Protein AF-A0A3M3LT61-F1 (afdb_monomer_lite)

Structure (mmCIF, N/CA/C/O backbone):
data_AF-A0A3M3LT61-F1
#
_entry.id   AF-A0A3M3LT61-F1
#
loop_
_atom_site.group_PDB
_atom_site.id
_atom_site.type_symbol
_atom_site.label_atom_id
_atom_site.label_alt_id
_atom_site.label_comp_id
_atom_site.label_asym_id
_atom_site.label_entity_id
_atom_site.label_seq_id
_atom_site.pdbx_PDB_ins_code
_atom_site.Cartn_x
_atom_site.Cartn_y
_atom_site.Cartn_z
_atom_site.occupancy
_atom_site.B_iso_or_equiv
_atom_site.auth_seq_id
_atom_site.auth_comp_id
_atom_site.auth_asym_id
_atom_site.auth_atom_id
_atom_site.pdbx_PDB_model_num
ATOM 1 N N . MET A 1 1 ? -8.866 -4.015 -0.251 1.00 94.75 1 MET A N 1
ATOM 2 C CA . MET A 1 1 ? -7.680 -4.895 -0.306 1.00 94.75 1 MET A CA 1
ATOM 3 C C . MET A 1 1 ? -7.671 -5.820 -1.506 1.00 94.75 1 MET A C 1
ATOM 5 O O . MET A 1 1 ? -6.698 -5.758 -2.238 1.00 94.75 1 MET A O 1
ATOM 9 N N . LEU A 1 2 ? -8.722 -6.606 -1.765 1.00 96.31 2 LEU A N 1
ATOM 10 C CA . LEU A 1 2 ? -8.749 -7.547 -2.897 1.00 96.31 2 LEU A CA 1
ATOM 11 C C . LEU A 1 2 ? -8.356 -6.911 -4.245 1.00 96.31 2 LEU A C 1
ATOM 13 O O . LEU A 1 2 ? -7.471 -7.422 -4.917 1.00 96.31 2 LEU A O 1
ATOM 17 N N . GLY A 1 3 ? -8.951 -5.767 -4.603 1.00 98.12 3 GLY A N 1
ATOM 18 C CA . GLY A 1 3 ? -8.617 -5.071 -5.853 1.00 98.12 3 GLY A CA 1
ATOM 19 C C . GLY A 1 3 ? -7.158 -4.606 -5.926 1.00 98.12 3 GLY A C 1
ATOM 20 O O . GLY A 1 3 ? -6.502 -4.814 -6.938 1.00 98.12 3 GLY A O 1
ATOM 21 N N . LEU A 1 4 ? -6.624 -4.043 -4.835 1.00 97.56 4 LEU A N 1
ATOM 22 C CA . LEU A 1 4 ? -5.222 -3.609 -4.755 1.00 97.56 4 LEU A CA 1
ATOM 23 C C . LEU A 1 4 ? -4.255 -4.795 -4.848 1.00 97.56 4 LEU A C 1
ATOM 25 O O . LEU A 1 4 ? -3.246 -4.716 -5.538 1.00 97.56 4 LEU A O 1
ATOM 29 N N . TYR A 1 5 ? -4.593 -5.907 -4.197 1.00 97.06 5 TYR A N 1
ATOM 30 C CA . TYR A 1 5 ? -3.820 -7.143 -4.251 1.00 97.06 5 TYR A CA 1
ATOM 31 C C . TYR A 1 5 ? -3.814 -7.752 -5.658 1.00 97.06 5 TYR A C 1
ATOM 33 O O . TYR A 1 5 ? -2.749 -8.055 -6.189 1.00 97.06 5 TYR A O 1
ATOM 41 N N . ALA A 1 6 ? -4.982 -7.865 -6.295 1.00 98.06 6 ALA A N 1
ATOM 42 C CA . ALA A 1 6 ? -5.093 -8.366 -7.662 1.00 98.06 6 ALA A CA 1
ATOM 43 C C . ALA A 1 6 ? -4.330 -7.472 -8.653 1.00 98.06 6 ALA A C 1
ATOM 45 O O . ALA A 1 6 ? -3.572 -7.981 -9.474 1.00 98.06 6 ALA A O 1
ATOM 46 N N . ALA A 1 7 ? -4.458 -6.146 -8.537 1.00 97.75 7 ALA A N 1
ATOM 47 C CA . ALA A 1 7 ? -3.702 -5.202 -9.358 1.00 97.75 7 ALA A CA 1
ATOM 48 C C . ALA A 1 7 ? -2.186 -5.350 -9.160 1.00 97.75 7 ALA A C 1
ATOM 50 O O . ALA A 1 7 ? -1.437 -5.345 -10.135 1.00 97.75 7 ALA A O 1
ATOM 51 N N . PHE A 1 8 ? -1.729 -5.533 -7.919 1.00 97.25 8 PHE A N 1
ATOM 52 C CA . PHE A 1 8 ? -0.314 -5.748 -7.626 1.00 97.25 8 PHE A CA 1
ATOM 53 C C . PHE A 1 8 ? 0.209 -7.066 -8.217 1.00 97.25 8 PHE A C 1
ATOM 55 O O . PHE A 1 8 ? 1.277 -7.075 -8.824 1.00 97.25 8 PHE A O 1
ATOM 62 N N . ILE A 1 9 ? -0.561 -8.158 -8.131 1.00 97.44 9 ILE A N 1
ATOM 63 C CA . ILE A 1 9 ? -0.217 -9.431 -8.787 1.00 97.44 9 ILE A CA 1
ATOM 64 C C . ILE A 1 9 ? -0.140 -9.269 -10.304 1.00 97.44 9 ILE A C 1
ATOM 66 O O . ILE A 1 9 ? 0.820 -9.733 -10.917 1.00 97.44 9 ILE A O 1
ATOM 70 N N . LEU A 1 10 ? -1.119 -8.602 -10.921 1.00 97.94 10 LEU A N 1
ATOM 71 C CA . LEU A 1 10 ? -1.103 -8.350 -12.363 1.00 97.94 10 LEU A CA 1
ATOM 72 C C . LEU A 1 10 ? 0.112 -7.507 -12.764 1.00 97.94 10 LEU A C 1
ATOM 74 O O . LEU A 1 10 ? 0.750 -7.795 -13.774 1.00 97.94 10 LEU A O 1
ATOM 78 N N . LEU A 1 11 ? 0.477 -6.509 -11.958 1.00 97.44 11 LEU A N 1
ATOM 79 C CA . LEU A 1 11 ? 1.666 -5.696 -12.192 1.00 97.44 11 LEU A CA 1
ATOM 80 C C . LEU A 1 11 ? 2.955 -6.524 -12.106 1.00 97.44 11 LEU A C 1
ATOM 82 O O . LEU A 1 11 ? 3.844 -6.338 -12.931 1.00 97.44 11 LEU A O 1
ATOM 86 N N . ILE A 1 12 ? 3.050 -7.468 -11.167 1.00 96.31 12 ILE A N 1
ATOM 87 C CA . ILE A 1 12 ? 4.178 -8.410 -11.099 1.00 96.31 12 ILE A CA 1
ATOM 88 C C . ILE A 1 12 ? 4.218 -9.304 -12.345 1.00 96.31 12 ILE A C 1
ATOM 90 O O . ILE A 1 12 ? 5.286 -9.496 -12.923 1.00 96.31 12 ILE A O 1
ATOM 94 N N . ALA A 1 13 ? 3.067 -9.835 -12.762 1.00 97.62 13 ALA A N 1
ATOM 95 C CA . ALA A 1 13 ? 2.973 -10.787 -13.865 1.00 97.62 13 ALA A CA 1
ATOM 96 C C . ALA A 1 13 ? 3.265 -10.153 -15.235 1.00 97.62 13 ALA A C 1
ATOM 98 O O . ALA A 1 13 ? 3.967 -10.746 -16.050 1.00 97.62 13 ALA A O 1
ATOM 99 N N . TYR A 1 14 ? 2.742 -8.951 -15.486 1.00 97.69 14 TYR A N 1
ATOM 100 C CA . TYR A 1 14 ? 2.773 -8.318 -16.809 1.00 97.69 14 TYR A CA 1
ATOM 101 C C . TYR A 1 14 ? 3.687 -7.086 -16.891 1.00 97.69 14 TYR A C 1
ATOM 103 O O . TYR A 1 14 ? 4.092 -6.696 -17.985 1.00 97.69 14 TYR A O 1
ATOM 111 N N . GLY A 1 15 ? 4.044 -6.467 -15.762 1.00 95.88 15 GLY A N 1
ATOM 112 C CA . GLY A 1 15 ? 4.848 -5.240 -15.705 1.00 95.88 15 GLY A CA 1
ATOM 113 C C . GLY A 1 15 ? 6.081 -5.298 -14.791 1.00 95.88 15 GLY A C 1
ATOM 114 O O . GLY A 1 15 ? 6.362 -4.297 -14.127 1.00 95.88 15 GLY A O 1
ATOM 115 N N . PRO A 1 16 ? 6.869 -6.393 -14.745 1.00 95.44 16 PRO A N 1
ATOM 116 C CA . PRO A 1 16 ? 8.003 -6.497 -13.820 1.00 95.44 16 PRO A CA 1
ATOM 117 C C . PRO A 1 16 ? 9.084 -5.431 -14.069 1.00 95.44 16 PRO A C 1
ATOM 119 O O . PRO A 1 16 ? 9.759 -5.002 -13.135 1.00 95.44 16 PRO A O 1
ATOM 122 N N . HIS A 1 17 ? 9.213 -4.939 -15.307 1.00 96.19 17 HIS A N 1
ATOM 123 C CA . HIS A 1 17 ? 10.130 -3.850 -15.654 1.00 96.19 17 HIS A CA 1
ATOM 124 C C . HIS A 1 17 ? 9.800 -2.541 -14.921 1.00 96.19 17 HIS A C 1
ATOM 126 O O . HIS A 1 17 ? 10.713 -1.789 -14.595 1.00 96.19 17 HIS A O 1
ATOM 132 N N . ILE A 1 18 ? 8.522 -2.288 -14.608 1.00 95.44 18 ILE A N 1
ATOM 133 C CA . ILE A 1 18 ? 8.093 -1.117 -13.835 1.00 95.44 18 ILE A CA 1
ATOM 134 C C . ILE A 1 18 ? 8.613 -1.247 -12.405 1.00 95.44 18 ILE A C 1
ATOM 136 O O . ILE A 1 18 ? 9.240 -0.331 -11.890 1.00 95.44 18 ILE A O 1
ATOM 140 N N . LEU A 1 19 ? 8.418 -2.409 -11.779 1.00 95.81 19 LEU A N 1
ATOM 141 C CA . LEU A 1 19 ? 8.856 -2.662 -10.402 1.00 95.81 19 LEU A CA 1
ATOM 142 C C . LEU A 1 19 ? 10.387 -2.686 -10.266 1.00 95.81 19 LEU A C 1
ATOM 144 O O . LEU A 1 19 ? 10.920 -2.297 -9.225 1.00 95.81 19 LEU A O 1
ATOM 148 N N . GLY A 1 20 ? 11.090 -3.130 -11.311 1.00 95.00 20 GLY A N 1
ATOM 149 C CA . GLY A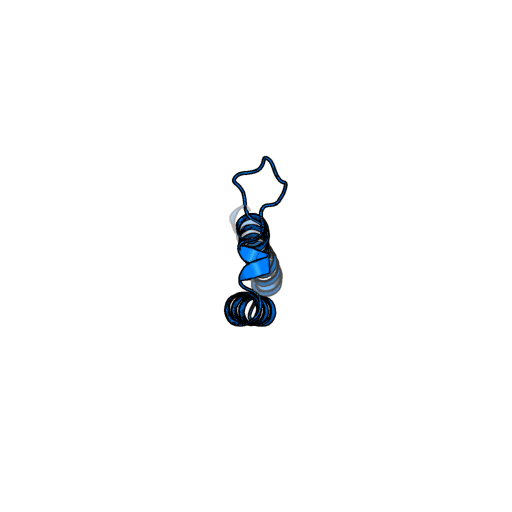 1 20 ? 12.552 -3.159 -11.383 1.00 95.00 20 GLY A CA 1
ATOM 150 C C . GLY A 1 20 ? 13.198 -1.835 -11.802 1.00 95.00 20 GLY A C 1
ATOM 151 O O . GLY A 1 20 ? 14.407 -1.674 -11.632 1.00 95.00 20 GLY A O 1
ATOM 152 N N . ALA A 1 21 ? 12.429 -0.877 -12.328 1.00 96.44 21 ALA A N 1
ATOM 153 C CA . ALA A 1 21 ? 12.962 0.412 -12.749 1.00 96.44 21 ALA A CA 1
ATOM 154 C C . ALA A 1 21 ? 13.475 1.201 -11.539 1.00 96.44 21 ALA A C 1
ATOM 156 O O . ALA A 1 21 ? 12.785 1.343 -10.528 1.00 96.44 21 ALA A O 1
ATOM 157 N N . LYS A 1 22 ? 14.694 1.734 -11.646 1.00 97.00 22 LYS A N 1
ATOM 158 C CA . LYS A 1 22 ? 15.270 2.616 -10.625 1.00 97.00 22 LYS A CA 1
ATOM 159 C C . LYS A 1 22 ? 14.476 3.920 -10.545 1.00 97.00 22 LYS A C 1
ATOM 161 O O . LYS A 1 22 ? 14.035 4.438 -11.569 1.00 97.00 22 LYS A O 1
ATOM 166 N N . LEU A 1 23 ? 14.341 4.471 -9.339 1.00 94.19 23 LEU A N 1
ATOM 167 C CA . LEU A 1 23 ? 13.664 5.757 -9.118 1.00 94.19 23 LEU A CA 1
ATOM 168 C C . LEU A 1 23 ? 14.386 6.924 -9.807 1.00 94.19 23 LEU A C 1
ATOM 170 O O . LEU A 1 23 ? 13.759 7.865 -10.281 1.00 94.19 23 LEU A O 1
ATOM 174 N N . SER A 1 24 ? 15.715 6.855 -9.844 1.00 92.94 24 SER A N 1
ATOM 175 C CA . SER A 1 24 ? 16.583 7.799 -10.539 1.00 92.94 24 SER A CA 1
ATOM 176 C C . SER A 1 24 ? 17.880 7.095 -10.964 1.00 92.94 24 SER A C 1
ATOM 178 O O . SER A 1 24 ? 18.195 6.029 -10.423 1.00 92.94 24 SER A O 1
ATOM 180 N N . PRO A 1 25 ? 18.669 7.667 -11.894 1.00 90.50 25 PRO A N 1
ATOM 181 C CA . PRO A 1 25 ? 19.918 7.056 -12.363 1.00 90.50 25 PRO A CA 1
ATOM 182 C C . PRO A 1 25 ? 20.938 6.774 -11.250 1.00 90.50 25 PRO A C 1
ATOM 184 O O . PRO A 1 25 ? 21.715 5.826 -11.346 1.00 90.50 25 PRO A O 1
ATOM 187 N N . THR A 1 26 ? 20.919 7.579 -10.188 1.00 94.25 26 THR A N 1
ATOM 188 C CA . THR A 1 26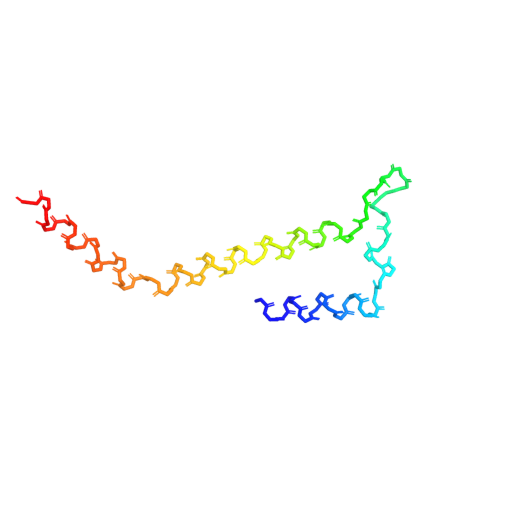 ? 21.821 7.482 -9.032 1.00 94.25 26 THR A CA 1
ATOM 189 C C . THR A 1 26 ? 21.241 6.685 -7.864 1.00 94.25 26 THR A C 1
ATOM 191 O O . THR A 1 26 ? 21.971 6.363 -6.930 1.00 94.25 26 THR A O 1
ATOM 194 N N . SER A 1 27 ? 19.949 6.349 -7.893 1.00 92.56 27 SER A N 1
ATOM 195 C CA . SER A 1 27 ? 19.292 5.626 -6.805 1.00 92.56 27 SER A CA 1
ATOM 196 C C . SER A 1 27 ? 19.502 4.115 -6.913 1.00 92.56 27 SER A C 1
ATOM 198 O O . SER A 1 27 ? 19.424 3.521 -7.991 1.00 92.56 27 SER A O 1
ATOM 200 N N . THR A 1 28 ? 19.724 3.470 -5.770 1.00 93.38 28 THR A N 1
ATOM 201 C CA . THR A 1 28 ? 19.681 2.006 -5.629 1.00 93.38 28 THR A CA 1
ATOM 202 C C . THR A 1 28 ? 18.259 1.485 -5.407 1.00 93.38 28 THR A C 1
ATOM 204 O O . THR A 1 28 ? 18.032 0.280 -5.495 1.00 93.38 28 THR A O 1
ATOM 207 N N . ILE A 1 29 ? 17.295 2.377 -5.149 1.00 96.12 29 ILE A N 1
ATOM 208 C CA . ILE A 1 29 ? 15.890 2.041 -4.907 1.00 96.12 29 ILE A CA 1
ATOM 209 C C . ILE A 1 29 ? 15.149 1.902 -6.239 1.00 96.12 29 ILE A C 1
ATOM 211 O O . ILE A 1 29 ? 15.238 2.770 -7.115 1.00 96.12 29 ILE A O 1
ATOM 215 N N . THR A 1 30 ? 14.367 0.831 -6.364 1.00 97.31 30 THR A N 1
ATOM 216 C CA . THR A 1 30 ? 13.453 0.611 -7.488 1.00 97.31 30 THR A CA 1
ATOM 217 C C . THR A 1 30 ? 12.032 1.049 -7.146 1.00 97.31 30 THR A C 1
ATOM 219 O O . THR A 1 30 ? 11.651 1.101 -5.976 1.00 97.31 30 THR A O 1
ATOM 222 N N . TRP A 1 31 ? 11.217 1.318 -8.166 1.00 96.88 31 TRP A N 1
ATOM 223 C CA . TRP A 1 31 ? 9.796 1.658 -8.019 1.00 96.88 31 TRP A CA 1
ATOM 224 C C . TRP A 1 31 ? 8.984 0.590 -7.282 1.00 96.88 31 TRP A C 1
ATOM 226 O O . TRP A 1 31 ? 7.981 0.912 -6.644 1.00 96.88 31 TRP A O 1
ATOM 236 N N . GLY A 1 32 ? 9.443 -0.663 -7.292 1.00 96.50 32 GLY A N 1
ATOM 237 C CA . GLY A 1 32 ? 8.836 -1.737 -6.516 1.00 96.50 32 GLY A CA 1
ATOM 238 C C . GLY A 1 32 ? 8.789 -1.457 -5.013 1.00 96.50 32 GLY A C 1
ATOM 239 O O . GLY A 1 32 ? 7.785 -1.784 -4.382 1.00 96.50 32 GLY A O 1
ATO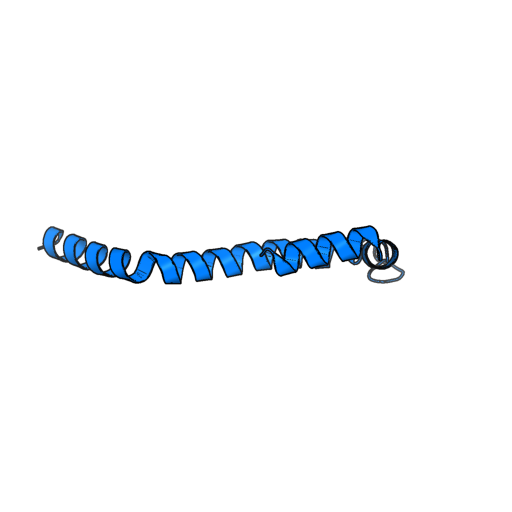M 240 N N . MET A 1 33 ? 9.808 -0.805 -4.437 1.00 96.50 33 MET A N 1
ATOM 241 C CA . MET A 1 33 ? 9.824 -0.504 -3.000 1.00 96.50 33 MET A CA 1
ATOM 242 C C . MET A 1 33 ? 8.730 0.514 -2.620 1.00 96.50 33 MET A C 1
ATOM 244 O O . MET A 1 33 ? 7.902 0.170 -1.776 1.00 96.50 33 MET A O 1
ATOM 248 N N . PRO A 1 34 ? 8.634 1.715 -3.231 1.00 96.88 34 PRO A N 1
ATOM 249 C CA . PRO A 1 34 ? 7.539 2.642 -2.943 1.00 96.88 34 PRO A CA 1
ATOM 250 C C . PRO A 1 34 ? 6.148 2.058 -3.204 1.00 96.88 34 PRO A C 1
ATOM 252 O O . PRO A 1 34 ? 5.247 2.267 -2.395 1.00 96.88 34 PRO A O 1
ATOM 255 N N . ILE A 1 35 ? 5.967 1.296 -4.289 1.00 97.31 35 ILE A N 1
ATOM 256 C CA . ILE A 1 35 ? 4.677 0.660 -4.603 1.00 97.31 35 ILE A CA 1
ATOM 257 C C . ILE A 1 35 ? 4.301 -0.360 -3.519 1.00 97.31 35 ILE A C 1
ATOM 259 O O . ILE A 1 35 ? 3.167 -0.355 -3.038 1.00 97.31 35 ILE A O 1
ATOM 263 N N . GLY A 1 36 ? 5.249 -1.197 -3.088 1.00 96.69 36 GLY A N 1
ATOM 264 C CA . GLY A 1 36 ? 5.037 -2.159 -2.006 1.00 96.69 36 GLY A CA 1
ATOM 265 C C . GLY A 1 36 ? 4.719 -1.484 -0.669 1.00 96.69 36 GLY A C 1
ATOM 266 O O . GLY A 1 36 ? 3.770 -1.879 0.009 1.00 96.69 36 GLY A O 1
ATOM 267 N N . VAL A 1 37 ? 5.445 -0.419 -0.315 1.00 98.19 37 VAL A N 1
ATOM 268 C CA . VAL A 1 37 ? 5.153 0.390 0.883 1.00 98.19 37 VAL A CA 1
ATOM 269 C C . VAL A 1 37 ? 3.753 0.999 0.793 1.00 98.19 37 VAL A C 1
ATOM 271 O O . VAL A 1 37 ? 2.987 0.915 1.752 1.00 98.19 37 VAL A O 1
ATOM 274 N N . GLY A 1 38 ? 3.377 1.544 -0.366 1.00 98.06 38 GLY A N 1
ATOM 275 C CA . GLY A 1 38 ? 2.030 2.059 -0.610 1.00 98.06 38 GLY A CA 1
ATOM 276 C C . GLY A 1 38 ? 0.947 0.996 -0.406 1.00 98.06 38 GLY A C 1
ATOM 277 O O . GLY A 1 38 ? -0.075 1.270 0.226 1.00 98.06 38 GLY A O 1
ATOM 278 N N . LEU A 1 39 ? 1.187 -0.238 -0.859 1.00 98.00 39 LEU A N 1
ATOM 279 C CA . LEU A 1 39 ? 0.269 -1.358 -0.644 1.00 98.00 39 LEU A CA 1
ATOM 280 C C . LEU A 1 39 ? 0.119 -1.698 0.849 1.00 98.00 39 LEU A C 1
ATOM 282 O O . LEU A 1 39 ? -1.006 -1.870 1.321 1.00 98.00 39 LEU A O 1
ATOM 286 N N . ILE A 1 40 ? 1.215 -1.731 1.610 1.00 98.06 40 ILE A N 1
ATOM 287 C CA . ILE A 1 40 ? 1.183 -1.963 3.065 1.00 98.06 40 ILE A CA 1
ATOM 288 C C . ILE A 1 40 ? 0.388 -0.859 3.773 1.00 98.06 40 ILE A C 1
ATOM 290 O O . ILE A 1 40 ? -0.517 -1.151 4.557 1.00 98.06 40 ILE A O 1
ATOM 294 N N . LEU A 1 41 ? 0.669 0.409 3.464 1.00 98.56 41 LEU A N 1
ATOM 295 C CA . LEU A 1 41 ? -0.054 1.544 4.044 1.00 98.56 41 LEU A CA 1
ATOM 296 C C . LEU A 1 41 ? -1.551 1.483 3.721 1.00 98.56 41 LEU A C 1
ATOM 298 O O . LEU A 1 41 ? -2.381 1.702 4.602 1.00 98.56 41 LEU A O 1
ATOM 302 N N . SER A 1 42 ? -1.911 1.108 2.491 1.00 98.19 42 SER A N 1
ATOM 303 C CA . SER A 1 42 ? -3.314 0.929 2.106 1.00 98.19 42 SER A CA 1
ATOM 304 C C . SER A 1 42 ? -4.018 -0.159 2.926 1.00 98.19 42 SER A C 1
ATOM 306 O O . SER A 1 42 ? -5.189 -0.002 3.274 1.00 98.19 42 SER A O 1
ATOM 308 N N . ALA A 1 43 ? -3.304 -1.228 3.296 1.00 97.75 43 ALA A N 1
ATOM 309 C CA . ALA A 1 43 ? -3.838 -2.293 4.134 1.00 97.75 43 ALA A CA 1
ATOM 310 C C . ALA A 1 43 ? -4.147 -1.796 5.545 1.00 97.75 43 ALA A C 1
ATOM 312 O O . ALA A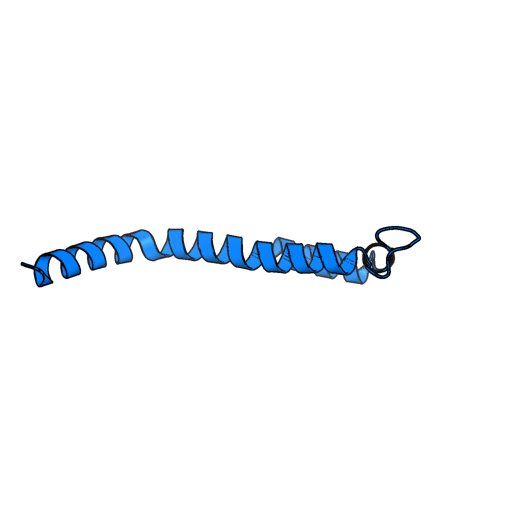 1 43 ? -5.242 -2.056 6.048 1.00 97.75 43 ALA A O 1
ATOM 313 N N . PHE A 1 44 ? -3.238 -1.026 6.148 1.00 98.25 44 PHE A N 1
ATOM 314 C CA . PHE A 1 44 ? -3.477 -0.410 7.453 1.00 98.25 44 PHE A CA 1
ATOM 315 C C . PHE A 1 44 ? -4.652 0.561 7.416 1.00 98.25 44 PHE A C 1
ATOM 317 O O . PHE A 1 44 ? -5.538 0.469 8.261 1.00 98.25 44 PHE A O 1
ATOM 324 N N . VAL A 1 45 ? -4.707 1.442 6.414 1.00 98.38 45 VAL A N 1
ATOM 325 C CA . VAL A 1 45 ? -5.793 2.424 6.277 1.00 98.38 45 VAL A CA 1
ATOM 326 C C . VAL A 1 45 ? -7.141 1.732 6.110 1.00 98.38 45 VAL A C 1
ATOM 328 O O . VAL A 1 45 ? -8.088 2.048 6.828 1.00 98.38 45 VAL A O 1
ATOM 331 N N . L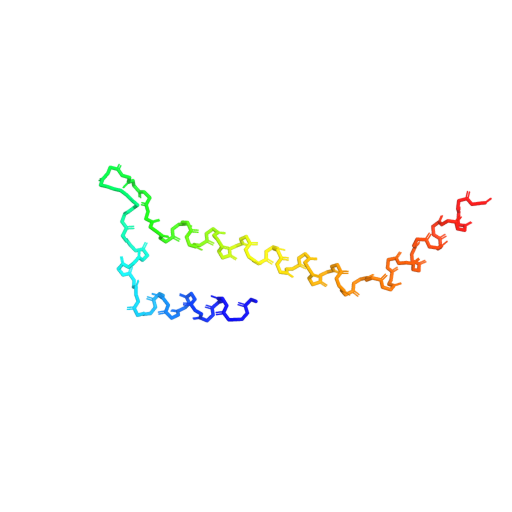EU A 1 46 ? -7.241 0.759 5.203 1.00 97.50 46 LEU A N 1
ATOM 332 C CA . LEU A 1 46 ? -8.496 0.040 4.985 1.00 97.50 46 LEU A CA 1
ATOM 333 C C . LEU A 1 46 ? -8.909 -0.772 6.212 1.00 97.50 46 LEU A C 1
ATOM 335 O O . LEU A 1 46 ? -10.093 -0.803 6.534 1.00 97.50 46 LEU A O 1
ATOM 339 N N . THR A 1 47 ? -7.953 -1.378 6.916 1.00 96.31 47 THR A N 1
ATOM 340 C CA . THR A 1 47 ? -8.222 -2.081 8.176 1.00 96.31 47 THR A CA 1
ATOM 341 C C . THR A 1 47 ? -8.715 -1.116 9.248 1.00 96.31 47 THR A C 1
ATOM 343 O O . THR A 1 47 ? -9.719 -1.396 9.889 1.00 96.31 47 THR A O 1
ATOM 346 N N . ALA A 1 48 ? -8.082 0.046 9.409 1.00 96.06 48 ALA A N 1
ATOM 347 C CA . ALA A 1 48 ? -8.506 1.054 10.377 1.00 96.06 48 ALA A CA 1
ATOM 348 C C . ALA A 1 48 ? -9.919 1.580 10.075 1.00 96.06 48 ALA A C 1
ATOM 350 O O . ALA A 1 48 ? -10.743 1.695 10.982 1.00 96.06 48 ALA A O 1
ATOM 351 N N . ILE A 1 49 ? -10.227 1.844 8.800 1.00 95.38 49 ILE A N 1
ATOM 352 C CA . ILE A 1 49 ? -11.575 2.233 8.363 1.00 95.38 49 ILE A CA 1
ATOM 353 C C . ILE A 1 49 ? -12.576 1.115 8.662 1.00 95.38 49 ILE A C 1
ATOM 355 O O . ILE A 1 49 ? -13.653 1.387 9.189 1.00 95.38 49 ILE A O 1
ATOM 359 N N . TYR A 1 50 ? -12.225 -0.130 8.334 1.00 93.25 50 TYR A N 1
ATOM 360 C CA . TYR A 1 50 ? -13.069 -1.292 8.592 1.00 93.25 50 TYR A CA 1
ATOM 361 C C . TYR A 1 50 ? -13.370 -1.440 10.085 1.00 93.25 50 TYR A C 1
ATOM 363 O O . TYR A 1 50 ? -14.537 -1.502 10.453 1.00 93.25 50 TYR A O 1
ATOM 371 N N . VAL A 1 51 ? -12.342 -1.412 10.936 1.00 93.31 51 VAL A N 1
ATOM 372 C CA . VAL A 1 51 ? -12.467 -1.508 12.397 1.00 93.31 51 VAL A CA 1
ATOM 373 C C . VAL A 1 51 ? -13.351 -0.387 12.934 1.00 93.31 51 VAL A C 1
ATOM 375 O O . VAL A 1 51 ? -14.325 -0.662 13.626 1.00 93.31 51 VAL A O 1
ATOM 378 N N . ARG A 1 52 ? -13.087 0.868 12.547 1.00 89.44 52 ARG A N 1
ATOM 379 C CA . ARG A 1 52 ? -13.896 2.016 12.983 1.00 89.44 52 ARG A CA 1
ATOM 380 C C . ARG A 1 52 ? -15.362 1.888 12.567 1.00 89.44 52 ARG A C 1
ATOM 382 O O . ARG A 1 52 ? -16.246 2.328 13.290 1.00 89.44 52 ARG A O 1
ATOM 389 N N . ARG A 1 53 ? -15.629 1.330 11.386 1.00 90.12 53 ARG A N 1
ATOM 390 C CA . ARG A 1 53 ? -16.997 1.145 10.892 1.00 90.12 53 ARG A CA 1
ATOM 391 C C . ARG A 1 53 ? -17.695 -0.046 11.551 1.00 90.12 53 ARG A C 1
ATOM 393 O O . ARG A 1 53 ? -18.894 0.033 11.778 1.00 90.12 53 ARG A O 1
ATOM 400 N N . ALA A 1 54 ? -16.969 -1.127 11.821 1.00 89.38 54 ALA A N 1
ATOM 401 C CA . ALA A 1 54 ? -17.516 -2.351 12.398 1.00 89.38 54 ALA A CA 1
ATOM 402 C C . ALA A 1 54 ? -17.770 -2.233 13.909 1.00 89.38 54 ALA A C 1
ATOM 404 O O . ALA A 1 54 ? -18.729 -2.814 14.405 1.00 89.38 54 ALA A O 1
ATOM 405 N N . ASN A 1 55 ? -16.948 -1.465 14.627 1.00 85.50 55 ASN A N 1
ATOM 406 C CA . ASN A 1 55 ? -16.997 -1.406 16.089 1.00 85.50 55 ASN A CA 1
ATOM 407 C C . ASN A 1 55 ? -17.904 -0.303 16.658 1.00 85.50 55 ASN A C 1
ATOM 409 O O . ASN A 1 55 ? -18.056 -0.238 17.868 1.00 85.50 55 ASN A O 1
ATOM 413 N N . GLY A 1 56 ? -18.543 0.529 15.826 1.00 76.12 56 GLY A N 1
ATOM 414 C CA . GLY A 1 56 ? -19.278 1.715 16.296 1.00 76.12 56 GLY A CA 1
ATOM 415 C C . GLY A 1 56 ? -20.345 1.448 17.370 1.00 76.12 56 GLY A C 1
ATOM 416 O O . GLY A 1 56 ? -20.358 2.124 18.390 1.00 76.12 56 GLY A O 1
ATOM 417 N N . GLU A 1 57 ? -21.208 0.443 17.188 1.00 73.31 57 GLU A N 1
ATOM 418 C CA . GLU A 1 57 ? -22.283 0.136 18.152 1.00 73.31 57 GLU A CA 1
ATOM 419 C C . GLU A 1 57 ? -21.744 -0.444 19.471 1.00 73.31 57 GLU A C 1
ATOM 421 O O . GLU A 1 57 ? -22.226 -0.122 20.557 1.00 73.31 57 GLU A O 1
ATOM 426 N N . PHE A 1 58 ? -20.701 -1.272 19.386 1.00 74.56 58 PHE A N 1
ATOM 427 C CA . PHE A 1 58 ? -20.062 -1.861 20.560 1.00 74.56 58 PHE A CA 1
ATOM 428 C C . PHE A 1 58 ? -19.235 -0.840 21.339 1.00 74.56 58 PHE A C 1
ATOM 430 O O . PHE A 1 58 ? -19.221 -0.895 22.566 1.00 74.56 58 PHE A O 1
ATOM 437 N N . ASP A 1 59 ? -18.591 0.106 20.654 1.00 79.31 59 ASP A N 1
ATOM 438 C CA . ASP A 1 59 ? -17.833 1.184 21.289 1.00 79.31 59 ASP A CA 1
ATOM 439 C C . ASP A 1 59 ? -18.764 2.108 22.094 1.00 79.31 59 ASP A C 1
ATOM 441 O O . ASP A 1 59 ? -18.432 2.478 23.222 1.00 79.31 59 ASP A O 1
ATOM 445 N N . ASP A 1 60 ? -19.954 2.424 21.574 1.00 80.81 60 ASP A N 1
ATOM 446 C CA . ASP A 1 60 ? -20.950 3.245 22.278 1.00 80.81 60 ASP A CA 1
ATOM 447 C C . ASP A 1 60 ? -21.507 2.541 23.525 1.00 80.81 60 ASP A C 1
ATOM 449 O O . ASP A 1 60 ? -21.555 3.135 24.609 1.00 80.81 60 ASP A O 1
ATOM 453 N N . LEU A 1 61 ? -21.869 1.259 23.408 1.00 83.44 61 LEU A N 1
ATOM 454 C CA . LEU A 1 61 ? -22.321 0.450 24.546 1.00 83.44 61 LEU A CA 1
ATOM 455 C C . LEU A 1 61 ? -21.219 0.281 25.603 1.00 83.44 61 LEU A C 1
ATOM 457 O O . LEU A 1 61 ? -21.477 0.417 26.800 1.00 83.44 61 LEU A O 1
ATOM 461 N N . ASN A 1 62 ? -19.979 0.034 25.176 1.00 84.56 62 ASN A N 1
ATOM 462 C CA . ASN A 1 62 ? -18.829 -0.079 26.071 1.00 84.56 62 ASN A CA 1
ATOM 463 C C . ASN A 1 62 ? -18.564 1.237 26.822 1.00 84.56 62 ASN A C 1
ATOM 465 O O . ASN A 1 62 ? -18.306 1.225 28.027 1.00 84.56 62 ASN A O 1
ATOM 469 N N . ASN A 1 63 ? -18.696 2.378 26.141 1.00 84.75 63 ASN A N 1
ATOM 470 C CA . ASN A 1 63 ? -18.571 3.692 26.770 1.00 84.75 63 ASN A CA 1
ATOM 471 C C . ASN A 1 63 ? -19.671 3.950 27.810 1.00 84.75 63 ASN A C 1
ATOM 473 O O . ASN A 1 63 ? -19.393 4.575 28.833 1.00 84.75 63 ASN A O 1
ATOM 477 N N . ALA A 1 64 ? -20.897 3.466 27.586 1.00 86.25 64 ALA A N 1
ATOM 478 C CA . ALA A 1 64 ? -21.981 3.579 28.562 1.00 86.25 64 ALA A CA 1
ATOM 479 C C . ALA A 1 64 ? -21.697 2.759 29.834 1.00 86.25 64 ALA A C 1
ATOM 481 O O . ALA A 1 64 ? -21.777 3.302 30.935 1.00 86.25 64 ALA A O 1
ATOM 482 N N . ILE A 1 65 ? -21.269 1.499 29.685 1.00 87.19 65 ILE A N 1
ATOM 483 C CA . ILE A 1 65 ? -20.928 0.617 30.817 1.00 87.19 65 ILE A CA 1
ATOM 484 C C . ILE A 1 65 ? -19.756 1.184 31.629 1.00 87.19 65 ILE A C 1
ATOM 486 O O . ILE A 1 65 ? -19.807 1.215 32.857 1.00 87.19 65 ILE A O 1
ATOM 490 N N . LEU A 1 66 ? -18.705 1.675 30.963 1.00 88.69 66 LEU A N 1
ATOM 491 C CA . LEU A 1 66 ? -17.570 2.309 31.645 1.00 88.69 66 LEU A CA 1
ATOM 492 C C . LEU A 1 66 ? -17.997 3.539 32.457 1.00 88.69 66 LEU A C 1
ATOM 494 O O . LEU A 1 66 ? -17.434 3.794 33.520 1.00 88.69 66 LEU A O 1
ATOM 498 N N . LYS A 1 67 ? -18.993 4.285 31.971 1.00 88.12 67 LYS A N 1
ATOM 499 C CA . LYS A 1 67 ? -19.527 5.473 32.641 1.00 88.12 67 LYS A CA 1
ATOM 500 C C . LYS A 1 67 ? -20.371 5.117 33.866 1.00 88.12 67 LYS A C 1
ATOM 502 O O . LYS A 1 67 ? -20.274 5.819 34.865 1.00 88.12 67 LYS A O 1
ATOM 507 N N . GLU A 1 68 ? -21.153 4.039 33.801 1.00 88.19 68 GLU A N 1
ATOM 508 C CA . GLU A 1 68 ? -21.899 3.505 34.952 1.00 88.19 68 GLU A CA 1
ATOM 509 C C . GLU A 1 68 ? -20.964 2.932 36.023 1.00 88.19 68 GLU A C 1
ATOM 511 O O . GLU A 1 68 ? -21.171 3.173 37.204 1.00 88.19 68 GLU A O 1
ATOM 516 N N . ALA A 1 69 ? -19.898 2.227 35.633 1.00 86.00 69 ALA A N 1
ATOM 517 C CA . ALA A 1 69 ? -18.947 1.631 36.576 1.00 86.00 69 ALA A CA 1
ATOM 518 C C . ALA A 1 69 ? -18.046 2.653 37.303 1.00 86.00 69 ALA A C 1
ATOM 520 O 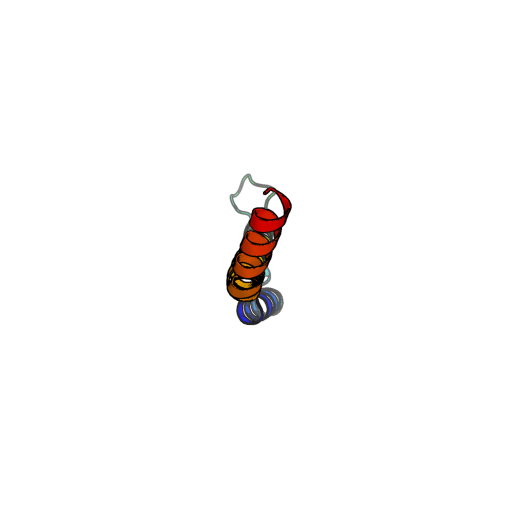O . ALA A 1 69 ? -17.382 2.302 38.277 1.00 86.00 69 ALA A O 1
ATOM 521 N N . GLN A 1 70 ? -17.971 3.893 36.807 1.00 79.69 70 GLN A N 1
ATOM 522 C CA . GLN A 1 70 ? -17.240 5.000 37.436 1.00 79.69 70 GLN A CA 1
ATOM 523 C C . GLN A 1 70 ? -18.116 5.871 38.356 1.00 79.69 70 GLN A C 1
ATOM 525 O O . GLN A 1 70 ? -17.575 6.783 38.988 1.00 79.69 70 GLN A O 1
ATOM 530 N N . GLN A 1 71 ? -19.430 5.623 38.413 1.00 55.88 71 GLN A N 1
ATOM 531 C CA . GLN A 1 71 ? -20.360 6.240 39.370 1.00 55.88 71 GLN A CA 1
ATOM 532 C C . GLN A 1 71 ? -20.440 5.435 40.667 1.00 55.88 71 GLN A C 1
ATOM 534 O O . GLN A 1 71 ? -20.634 6.090 41.717 1.00 55.88 71 GLN A O 1
#

Secondary structure (DSSP, 8-state):
-HHHHHHHHHHHHH-HHHHHSBSSTT-S-BTHHHHHHHHHHHHHHHHHHHHHHHSHHHHHHHHHHHHHHT-

Sequence (71 aa):
MLGLYAAFILLIAYGPHILGAKLSPTSTITWGMPIGVGLILSAFVLTAIYVRRANGEFDDLNNAILKEAQQ

Foldseek 3Di:
DVVLVVVVVVCVVPPVVQQQCAPDPPGPHGPVVVSVVVSVVVVVVVVVVVCCVVCVVVVVVVVVVVVVVVD

Radius of gyration: 20.57 Å; chains: 1; bounding box: 44×19×56 Å

InterPro domains:
  IPR007436 Protein of unknown function DUF485 [PF04341] (1-66)
  IPR052959 Inner membrane-associated protein [PTHR38598] (1-71)

Organism: Pseudomonas cannabina (NCBI:txid86840)

pLDDT: mean 92.49, std 7.64, range [55.88, 98.56]